Protein AF-A0A5P0ZYM4-F1 (afdb_monomer_lite)

InterPro domains:
  IPR002146 ATP synthase, F0 complex, subunit b/b', bacterial/chloroplast [MF_01398] (3-132)
  IPR002146 ATP synthase, F0 complex, subunit b/b', bacterial/chloroplast [PF00430] (3-130)
  IPR005864 ATP synthase, F0 complex, subunit b, bacterial [TIGR01144] (5-150)
  IPR050059 ATP synthase B chain [PTHR33445] (3-150)

pLDDT: mean 89.86, std 11.1, range [42.28, 97.94]

Organism: NCBI:txid2584183

Sequence (156 aa):
MLFILVSFIILALLVKHFAWGPVTKMMDARSEKITGDLDYADQERSRAEKLAKEREDALKNSRAEAVGIVNKAKESGETQKKSIVSDAHSEAEEVRQRAKSDAAKAKEDAMAGAQKDIANLSLEIASKVISKELNADDQKSLIDSYIKELTVNESK

Foldseek 3Di:
DVVVVVVVVVVVVCCVVPVVVVVVVVVVVVVVVVVVVVVVVVVVVVVVVVVVVVVVVVVVVVVVVVVVVVVVVVVVVVVVVVVVVVVVVVVVVVVVVVVVVVVVVVVVVVVVVVVVVVVVVVVVVVVVVCVVPDDPVVVVVVVVVVVVVVVVVVVD

Secondary structure (DSSP, 8-state):
-HHHHHHHHHHHHHHHHHTHHHHHHHHHHHHHHHHHHHHHHHHHHHHHHHHHHHHHHHHHHHHHHHHHHHHHHHHHHHHHHHHHHHHHHHHHHHHHHHHHHHHHHHHHHHHHHHHHHHHHHHHHHHHHHHHHH--HHHHHHHHHHHHHHHHHHHT-

Structure (mmCIF, N/CA/C/O backbone):
data_AF-A0A5P0ZYM4-F1
#
_entry.id   AF-A0A5P0ZYM4-F1
#
loop_
_atom_site.group_PDB
_atom_site.id
_atom_site.type_symbol
_atom_site.label_atom_id
_atom_site.label_alt_id
_atom_site.label_comp_id
_atom_site.label_asym_id
_atom_site.label_entity_id
_atom_site.label_seq_id
_atom_site.pdbx_PDB_ins_code
_atom_site.Cartn_x
_atom_site.Cartn_y
_atom_site.Cartn_z
_atom_site.occupancy
_atom_site.B_iso_or_equiv
_atom_site.auth_seq_id
_atom_site.auth_comp_id
_atom_site.auth_asym_id
_atom_site.auth_atom_id
_atom_site.pdbx_PDB_model_num
ATOM 1 N N . MET A 1 1 ? 47.935 5.217 -90.209 1.00 73.38 1 MET A N 1
ATOM 2 C CA . MET A 1 1 ? 47.503 4.064 -89.386 1.00 73.38 1 MET A CA 1
ATOM 3 C C . MET A 1 1 ? 48.403 3.834 -88.171 1.00 73.38 1 MET A C 1
ATOM 5 O O . MET A 1 1 ? 47.887 3.865 -87.066 1.00 73.38 1 MET A O 1
ATOM 9 N N . LEU A 1 2 ? 49.728 3.688 -88.329 1.00 83.44 2 LEU A N 1
ATOM 10 C CA . LEU A 1 2 ? 50.645 3.368 -87.215 1.00 83.44 2 LEU A CA 1
ATOM 11 C C . LEU A 1 2 ? 50.732 4.465 -86.127 1.00 83.44 2 LEU A C 1
ATOM 13 O O . LEU A 1 2 ? 50.685 4.154 -84.944 1.00 83.44 2 LEU A O 1
ATOM 17 N N . PHE A 1 3 ? 50.742 5.748 -86.511 1.00 88.19 3 PHE A N 1
ATOM 18 C CA . PHE A 1 3 ? 50.705 6.881 -85.568 1.00 88.19 3 PHE A CA 1
ATOM 19 C C . PHE A 1 3 ? 49.436 6.899 -84.698 1.00 88.19 3 PHE A C 1
ATOM 21 O O . PHE A 1 3 ? 49.519 7.039 -83.485 1.00 88.19 3 PHE A O 1
ATOM 28 N N . ILE A 1 4 ? 48.269 6.664 -85.308 1.00 89.69 4 ILE A N 1
ATOM 29 C CA . ILE A 1 4 ? 46.975 6.601 -84.607 1.00 89.69 4 ILE A CA 1
ATOM 30 C C . ILE A 1 4 ? 46.985 5.473 -83.567 1.00 89.69 4 ILE A C 1
ATOM 32 O O . ILE A 1 4 ? 46.485 5.649 -82.462 1.00 89.69 4 ILE A O 1
ATOM 36 N N . LEU A 1 5 ? 47.596 4.336 -83.906 1.00 90.88 5 LEU A N 1
ATOM 37 C CA . LEU A 1 5 ? 47.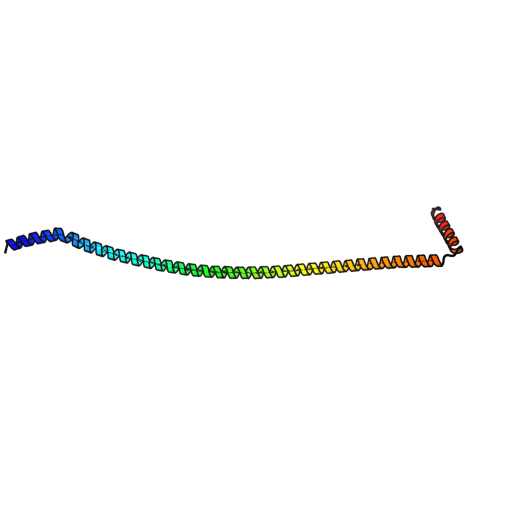693 3.169 -83.031 1.00 90.88 5 LEU A CA 1
ATOM 38 C C . LEU A 1 5 ? 48.587 3.455 -81.812 1.00 90.88 5 LEU A C 1
ATOM 40 O O . LEU A 1 5 ? 48.211 3.140 -80.686 1.00 90.88 5 LEU A O 1
ATOM 44 N N . VAL A 1 6 ? 49.718 4.140 -82.010 1.00 91.88 6 VAL A N 1
ATOM 45 C CA . VAL A 1 6 ? 50.600 4.582 -80.915 1.00 91.88 6 VAL A CA 1
ATOM 46 C C . VAL A 1 6 ? 49.910 5.625 -80.028 1.00 91.88 6 VAL A C 1
ATOM 48 O O . VAL A 1 6 ? 49.923 5.487 -78.806 1.00 91.88 6 VAL A O 1
ATOM 51 N N . SER A 1 7 ? 49.248 6.628 -80.612 1.00 89.06 7 SER A N 1
ATOM 52 C CA . SER A 1 7 ? 48.486 7.628 -79.851 1.00 89.06 7 SER A CA 1
ATOM 53 C C . SER A 1 7 ? 47.337 7.002 -79.056 1.00 89.06 7 SER A C 1
ATOM 55 O O . SER A 1 7 ? 47.109 7.384 -77.910 1.00 89.06 7 SER A O 1
ATOM 57 N N . PHE A 1 8 ? 46.648 6.006 -79.621 1.00 91.12 8 PHE A N 1
ATOM 58 C CA . PHE A 1 8 ? 45.597 5.260 -78.932 1.00 91.12 8 PHE A CA 1
ATOM 59 C C . PHE A 1 8 ? 46.144 4.459 -77.745 1.00 91.12 8 PHE A C 1
ATOM 61 O O . PHE A 1 8 ? 45.552 4.487 -76.670 1.00 91.12 8 PHE A O 1
ATOM 68 N N . ILE A 1 9 ? 47.298 3.800 -77.899 1.00 92.81 9 ILE A N 1
ATOM 69 C CA . ILE A 1 9 ? 47.951 3.066 -76.804 1.00 92.81 9 ILE A CA 1
ATOM 70 C C . ILE A 1 9 ? 48.366 4.019 -75.677 1.00 92.81 9 ILE A C 1
ATOM 72 O O . ILE A 1 9 ? 48.104 3.732 -74.510 1.00 92.81 9 ILE A O 1
ATOM 76 N N . ILE A 1 10 ? 48.969 5.165 -76.003 1.00 91.88 10 ILE A N 1
ATOM 77 C CA . ILE A 1 10 ? 49.369 6.167 -75.002 1.00 91.88 10 ILE A CA 1
ATOM 78 C C . ILE A 1 10 ? 48.140 6.698 -74.251 1.00 91.88 10 ILE A C 1
ATOM 80 O O . ILE A 1 10 ? 48.153 6.766 -73.022 1.00 91.88 10 ILE A O 1
ATOM 84 N N . LEU A 1 11 ? 47.055 7.012 -74.966 1.00 89.62 11 LEU A N 1
ATOM 85 C CA . LEU A 1 11 ? 45.801 7.448 -74.354 1.00 89.62 11 LEU A CA 1
ATOM 86 C C . LEU A 1 11 ? 45.197 6.358 -73.456 1.00 89.62 11 LEU A C 1
ATOM 88 O O . LEU A 1 11 ? 44.797 6.645 -72.331 1.00 89.62 11 LEU A O 1
ATOM 92 N N . ALA A 1 12 ? 45.171 5.104 -73.912 1.00 89.56 12 ALA A N 1
ATOM 93 C CA . ALA A 1 12 ? 44.655 3.979 -73.136 1.00 89.56 12 ALA A CA 1
ATOM 94 C C . ALA A 1 12 ? 45.453 3.757 -71.840 1.00 89.56 12 ALA A C 1
ATOM 96 O O . ALA A 1 12 ? 44.864 3.482 -70.795 1.00 89.56 12 ALA A O 1
ATOM 97 N N . LEU A 1 13 ? 46.780 3.926 -71.880 1.00 90.25 13 LEU A N 1
ATOM 98 C CA . LEU A 1 13 ? 47.634 3.852 -70.692 1.00 90.25 13 LEU A CA 1
ATOM 99 C C . LEU A 1 13 ? 47.381 5.016 -69.725 1.00 90.25 13 LEU A C 1
ATOM 101 O O . LEU A 1 13 ? 47.286 4.782 -68.520 1.00 90.25 13 LEU A O 1
ATOM 105 N N . LEU A 1 14 ? 47.203 6.242 -70.231 1.00 89.19 14 LEU A N 1
ATOM 106 C CA . LEU A 1 14 ? 46.851 7.399 -69.400 1.00 89.19 14 LEU A CA 1
ATOM 107 C C . LEU A 1 14 ? 45.479 7.233 -68.737 1.00 89.19 14 LEU A C 1
ATOM 109 O O . LEU A 1 14 ? 45.351 7.480 -67.541 1.00 89.19 14 LEU A O 1
ATOM 113 N N . VAL A 1 15 ? 44.471 6.752 -69.468 1.00 87.25 15 VAL A N 1
ATOM 114 C CA . VAL A 1 15 ? 43.133 6.477 -68.916 1.00 87.25 15 VAL A CA 1
ATOM 115 C C . VAL A 1 15 ? 43.191 5.353 -67.882 1.00 87.25 15 VAL A C 1
ATOM 117 O O . VAL A 1 15 ? 42.624 5.485 -66.798 1.00 87.25 15 VAL A O 1
ATOM 120 N N . LYS A 1 16 ? 43.921 4.269 -68.164 1.00 86.94 16 LYS A N 1
ATOM 121 C CA . LYS A 1 16 ? 44.103 3.169 -67.209 1.00 86.94 16 LYS A CA 1
ATOM 122 C C . LYS A 1 16 ? 44.789 3.630 -65.923 1.00 86.94 16 LYS A C 1
ATOM 124 O O . LYS A 1 16 ? 44.403 3.187 -64.847 1.00 86.94 16 LYS A O 1
ATOM 129 N N . HIS A 1 17 ? 45.790 4.502 -66.012 1.00 85.06 17 HIS A N 1
ATOM 130 C CA . HIS A 1 17 ? 46.498 4.982 -64.829 1.00 85.06 17 HIS A CA 1
ATOM 131 C C . HIS A 1 17 ? 45.699 6.041 -64.052 1.00 85.06 17 HIS A C 1
ATOM 133 O O . HIS A 1 17 ? 45.648 5.984 -62.826 1.00 85.06 17 HIS A O 1
ATOM 139 N N . PHE A 1 18 ? 45.046 6.980 -64.746 1.00 87.12 18 PHE A N 1
ATOM 140 C CA . PHE A 1 18 ? 44.419 8.145 -64.115 1.00 87.12 18 PHE A CA 1
ATOM 141 C C . PHE A 1 18 ? 42.939 7.945 -63.757 1.00 87.12 18 PHE A C 1
ATOM 143 O O . PHE A 1 18 ? 42.498 8.415 -62.712 1.00 87.12 18 PHE A O 1
ATOM 150 N N . ALA A 1 19 ? 42.160 7.241 -64.586 1.00 86.62 19 ALA A N 1
ATOM 151 C CA . ALA A 1 19 ? 40.711 7.110 -64.400 1.00 86.62 19 ALA A CA 1
ATOM 152 C C . ALA A 1 19 ? 40.298 5.835 -63.645 1.00 86.62 19 ALA A C 1
ATOM 154 O O . ALA A 1 19 ? 39.291 5.844 -62.942 1.00 86.62 19 ALA A O 1
ATOM 155 N N . TRP A 1 20 ? 41.070 4.747 -63.740 1.00 86.69 20 TRP A N 1
ATOM 156 C CA . TRP A 1 20 ? 40.669 3.458 -63.157 1.00 86.69 20 TRP A CA 1
ATOM 157 C C . TRP A 1 20 ? 40.621 3.492 -61.624 1.00 86.69 20 TRP A C 1
ATOM 159 O O . TRP A 1 20 ? 39.650 3.037 -61.032 1.00 86.69 20 TRP A O 1
ATOM 169 N N . GLY A 1 21 ? 41.624 4.101 -60.983 1.00 87.44 21 GLY A N 1
ATOM 170 C CA . GLY A 1 21 ? 41.694 4.241 -59.525 1.00 87.44 21 GLY A CA 1
ATOM 171 C C . GLY A 1 21 ? 40.530 5.022 -58.891 1.00 87.44 21 GLY A C 1
ATOM 172 O O . GLY A 1 21 ? 39.917 4.508 -57.956 1.00 87.44 21 GLY A O 1
ATOM 173 N N . PRO A 1 22 ? 40.200 6.252 -59.336 1.00 88.81 22 PRO A N 1
ATOM 174 C CA . PRO A 1 22 ? 39.090 7.010 -58.756 1.00 88.81 22 PRO A CA 1
ATOM 175 C C . PRO A 1 22 ? 37.718 6.378 -59.030 1.00 88.81 22 PRO A C 1
ATOM 177 O O . PRO A 1 22 ? 36.851 6.436 -58.160 1.00 88.81 22 PRO A O 1
ATOM 180 N N . VAL A 1 23 ? 37.520 5.739 -60.190 1.00 89.31 23 VAL A N 1
ATOM 181 C CA . VAL A 1 23 ? 36.244 5.084 -60.527 1.00 89.31 23 VAL A CA 1
ATOM 182 C C . VAL A 1 23 ? 36.001 3.851 -59.655 1.00 89.31 23 VAL A C 1
ATOM 184 O O . VAL A 1 23 ? 34.914 3.723 -59.092 1.00 89.31 23 VAL A O 1
ATOM 187 N N . THR A 1 24 ? 36.999 2.977 -59.477 1.00 89.12 24 THR A N 1
ATOM 188 C CA . THR A 1 24 ? 36.843 1.806 -58.597 1.00 89.12 24 THR A CA 1
ATOM 189 C C . THR A 1 24 ? 36.670 2.229 -57.144 1.00 89.12 24 THR A C 1
ATOM 191 O O . THR A 1 24 ? 35.751 1.754 -56.492 1.00 89.12 24 THR A O 1
ATOM 194 N N . LYS A 1 25 ? 37.442 3.216 -56.663 1.00 92.06 25 LYS A N 1
ATOM 195 C CA . LYS A 1 25 ? 37.275 3.760 -55.304 1.00 92.06 25 LYS A CA 1
ATOM 196 C C . LYS A 1 25 ? 35.875 4.319 -55.051 1.00 92.06 25 LYS A C 1
ATOM 198 O O . LYS A 1 25 ? 35.347 4.138 -53.962 1.00 92.06 25 LYS A O 1
ATOM 203 N N . MET A 1 26 ? 35.266 4.996 -56.028 1.00 92.25 26 MET A N 1
ATOM 204 C CA . MET A 1 26 ? 33.894 5.496 -55.893 1.00 92.25 26 MET A CA 1
ATOM 205 C C . MET A 1 26 ? 32.877 4.348 -55.822 1.00 92.25 26 MET A C 1
ATOM 207 O O . MET A 1 26 ? 31.926 4.426 -55.043 1.00 92.25 26 MET A O 1
ATOM 211 N N . MET A 1 27 ? 33.066 3.287 -56.614 1.00 91.81 27 MET A N 1
ATOM 212 C CA . MET A 1 27 ? 32.214 2.094 -56.553 1.00 91.81 27 MET A CA 1
ATOM 213 C C . MET A 1 27 ? 32.362 1.354 -55.223 1.00 91.81 27 MET A C 1
ATOM 215 O O . MET A 1 27 ? 31.346 1.033 -54.608 1.00 91.81 27 MET A O 1
ATOM 219 N N . ASP A 1 28 ? 33.594 1.155 -54.754 1.00 93.69 28 ASP A N 1
ATOM 220 C CA . ASP A 1 28 ? 33.888 0.492 -53.482 1.00 93.69 28 ASP A CA 1
ATOM 221 C C . ASP A 1 28 ? 33.316 1.296 -52.309 1.00 93.69 28 ASP A C 1
ATOM 223 O O . ASP A 1 28 ? 32.576 0.746 -51.499 1.00 93.69 28 ASP A O 1
ATOM 227 N N . ALA A 1 29 ? 33.533 2.617 -52.277 1.00 94.56 29 ALA A N 1
ATOM 228 C CA . ALA A 1 29 ? 32.972 3.497 -51.249 1.00 94.56 29 ALA A CA 1
ATOM 229 C C . ALA A 1 29 ? 31.436 3.482 -51.241 1.00 94.56 29 ALA A C 1
ATOM 231 O O . ALA A 1 29 ? 30.808 3.540 -50.184 1.00 94.56 29 ALA A O 1
ATOM 232 N N . ARG A 1 30 ? 30.802 3.391 -52.419 1.00 94.25 30 ARG A N 1
ATOM 233 C CA . ARG A 1 30 ? 29.344 3.257 -52.511 1.00 94.25 30 ARG A CA 1
ATOM 234 C C . ARG A 1 30 ? 28.876 1.899 -51.997 1.00 94.25 30 ARG A C 1
ATOM 236 O O . ARG A 1 30 ? 27.867 1.853 -51.299 1.00 94.25 30 ARG A O 1
ATOM 243 N N . SER A 1 31 ? 29.581 0.822 -52.336 1.00 93.88 31 SER A N 1
ATOM 244 C CA . SER A 1 31 ? 29.267 -0.523 -51.850 1.00 93.88 31 SER A CA 1
ATOM 245 C C . SER A 1 31 ? 29.406 -0.603 -50.332 1.00 93.88 31 SER A C 1
ATOM 247 O O . SER A 1 31 ? 28.483 -1.052 -49.665 1.00 93.88 31 SER A O 1
ATOM 249 N N . GLU A 1 32 ? 30.513 -0.107 -49.783 1.00 95.75 32 GLU A N 1
ATOM 250 C CA . GLU A 1 32 ? 30.780 -0.079 -48.344 1.00 95.75 32 GLU A CA 1
ATOM 251 C C . GLU A 1 32 ? 29.738 0.756 -47.597 1.00 95.75 32 GLU A C 1
ATOM 253 O O . GLU A 1 32 ? 29.211 0.312 -46.580 1.00 95.75 32 GLU A O 1
ATOM 258 N N . LYS A 1 33 ? 29.355 1.920 -48.140 1.00 95.50 33 LYS A N 1
ATOM 259 C CA . LYS A 1 33 ? 28.286 2.738 -47.560 1.00 95.50 33 LYS A CA 1
ATOM 260 C C . LYS A 1 33 ? 26.948 1.999 -47.532 1.00 95.50 33 LYS A C 1
ATOM 262 O O . LYS A 1 33 ? 26.263 2.045 -46.521 1.00 95.50 33 LYS A O 1
ATOM 267 N N . ILE A 1 34 ? 26.564 1.335 -48.623 1.00 95.06 34 ILE A N 1
ATOM 268 C CA . ILE A 1 34 ? 25.287 0.606 -48.692 1.00 95.06 34 ILE A CA 1
ATOM 269 C C . ILE A 1 34 ? 25.282 -0.565 -47.709 1.00 95.06 34 ILE A C 1
ATOM 271 O O . ILE A 1 34 ? 24.308 -0.728 -46.981 1.00 95.06 34 ILE A O 1
ATOM 275 N N . THR A 1 35 ? 26.357 -1.353 -47.662 1.00 95.62 35 THR A N 1
ATOM 276 C CA . THR A 1 35 ? 26.475 -2.457 -46.702 1.00 95.62 35 THR A CA 1
ATOM 277 C C . THR A 1 35 ? 26.452 -1.935 -45.267 1.00 95.62 35 THR A C 1
ATOM 279 O O . THR A 1 35 ? 25.707 -2.460 -44.451 1.00 95.62 35 THR A O 1
ATOM 282 N N . GLY A 1 36 ? 27.180 -0.854 -44.971 1.00 96.31 36 GLY A N 1
ATOM 283 C CA . GLY A 1 36 ? 27.177 -0.233 -43.647 1.00 96.31 36 GLY A CA 1
ATOM 284 C C . GLY A 1 36 ? 25.807 0.321 -43.242 1.00 96.31 36 GLY A C 1
ATOM 285 O O . GLY A 1 36 ? 25.385 0.126 -42.105 1.00 96.31 36 GLY A O 1
ATOM 286 N N . ASP A 1 37 ? 25.087 0.964 -44.166 1.00 95.56 37 ASP A N 1
ATOM 287 C CA . ASP A 1 37 ? 23.730 1.467 -43.924 1.00 95.56 37 ASP A CA 1
ATOM 288 C C . ASP A 1 37 ? 22.741 0.306 -43.671 1.00 95.56 37 ASP A C 1
ATOM 290 O O . ASP A 1 37 ? 21.873 0.420 -42.804 1.00 95.56 37 ASP A O 1
ATOM 294 N N . LEU A 1 38 ? 22.878 -0.816 -44.394 1.00 96.06 38 LEU A N 1
ATOM 295 C CA . LEU A 1 38 ? 22.062 -2.024 -44.203 1.00 96.06 38 LEU A CA 1
ATOM 296 C C . LEU A 1 38 ? 22.356 -2.708 -42.864 1.00 96.06 38 LEU A C 1
ATOM 298 O O . LEU A 1 38 ? 21.425 -2.966 -42.105 1.00 96.06 38 LEU A O 1
ATOM 302 N N . ASP A 1 39 ? 23.631 -2.925 -42.538 1.00 96.75 39 ASP A N 1
ATOM 303 C CA . ASP A 1 39 ? 24.043 -3.522 -41.264 1.00 96.75 39 ASP A CA 1
ATOM 304 C C . ASP A 1 39 ? 23.585 -2.663 -40.080 1.00 96.75 39 ASP A C 1
ATOM 306 O O . ASP A 1 39 ? 23.127 -3.186 -39.062 1.00 96.75 39 ASP A O 1
ATOM 310 N N . TYR A 1 40 ? 23.673 -1.335 -40.212 1.00 96.50 40 TYR A N 1
ATOM 311 C CA . TYR A 1 40 ? 23.161 -0.400 -39.215 1.00 96.50 40 TYR A CA 1
ATOM 312 C C . TYR A 1 40 ? 21.641 -0.515 -39.062 1.00 96.50 40 TYR A C 1
ATOM 314 O O . TYR A 1 40 ? 21.148 -0.622 -37.937 1.00 96.50 40 TYR A O 1
ATOM 322 N N . ALA A 1 41 ? 20.896 -0.541 -40.171 1.00 96.12 41 ALA A N 1
ATOM 323 C CA . ALA A 1 41 ? 19.443 -0.679 -40.147 1.00 96.12 41 ALA A CA 1
ATOM 324 C C . ALA A 1 41 ? 18.994 -2.001 -39.503 1.00 96.12 41 ALA A C 1
ATOM 326 O O . ALA A 1 41 ? 18.075 -1.997 -38.681 1.00 96.12 41 ALA A O 1
ATOM 327 N N . ASP A 1 42 ? 19.665 -3.112 -39.814 1.00 96.56 42 ASP A N 1
ATOM 328 C CA . ASP A 1 42 ? 19.380 -4.418 -39.216 1.00 96.56 42 ASP A CA 1
ATOM 329 C C . ASP A 1 42 ? 19.709 -4.438 -37.717 1.00 96.56 42 ASP A C 1
ATOM 331 O O . ASP A 1 42 ? 18.928 -4.959 -36.910 1.00 96.56 42 ASP A O 1
ATOM 335 N N . GLN A 1 43 ? 20.817 -3.812 -37.305 1.00 97.25 43 GLN A N 1
ATOM 336 C CA . GLN A 1 43 ? 21.159 -3.684 -35.888 1.00 97.25 43 GLN A CA 1
ATOM 337 C C . GLN A 1 43 ? 20.132 -2.850 -35.123 1.00 97.25 43 GLN A C 1
ATOM 339 O O . GLN A 1 43 ? 19.706 -3.253 -34.039 1.00 97.25 43 GLN A O 1
ATOM 344 N N . GLU A 1 44 ? 19.721 -1.707 -35.667 1.00 97.31 44 GLU A N 1
ATOM 345 C CA . GLU A 1 44 ? 18.722 -0.847 -35.031 1.00 97.31 44 GLU A CA 1
ATOM 346 C C . GLU A 1 44 ? 17.351 -1.515 -34.981 1.00 97.31 44 GLU A C 1
ATOM 348 O O . GLU A 1 44 ? 16.663 -1.431 -33.962 1.00 97.31 44 GLU A O 1
ATOM 353 N N . ARG A 1 45 ? 16.976 -2.269 -36.018 1.00 97.00 45 ARG A N 1
ATOM 354 C CA . ARG A 1 45 ? 15.754 -3.074 -35.999 1.00 97.00 45 ARG A CA 1
ATOM 355 C C . ARG A 1 45 ? 15.795 -4.131 -34.898 1.00 97.00 45 ARG A C 1
ATOM 357 O O . ARG A 1 45 ? 14.858 -4.220 -34.110 1.00 97.00 45 ARG A O 1
ATOM 364 N N . SER A 1 46 ? 16.890 -4.883 -34.796 1.00 97.44 46 SER A N 1
ATOM 365 C CA . SER A 1 46 ? 17.070 -5.895 -33.749 1.00 97.44 46 SER A CA 1
ATOM 366 C C . SER A 1 46 ? 17.046 -5.279 -32.343 1.00 97.44 46 SER A C 1
ATOM 368 O O . SER A 1 46 ? 16.390 -5.795 -31.434 1.00 97.44 46 SER A O 1
ATOM 370 N N . ARG A 1 47 ? 17.692 -4.119 -32.157 1.00 96.81 47 ARG A N 1
ATOM 371 C CA . ARG A 1 47 ? 17.642 -3.354 -30.900 1.00 96.81 47 ARG A CA 1
ATOM 372 C C . ARG A 1 47 ? 16.229 -2.882 -30.576 1.00 96.81 47 ARG A C 1
ATOM 374 O O . ARG A 1 47 ? 15.812 -3.007 -29.427 1.00 96.81 47 ARG A O 1
ATOM 381 N N . ALA A 1 48 ? 15.491 -2.374 -31.561 1.00 96.75 48 ALA A N 1
ATOM 382 C CA . ALA A 1 48 ? 14.115 -1.927 -31.385 1.00 96.75 48 ALA A CA 1
ATOM 383 C C . ALA A 1 48 ? 13.187 -3.089 -31.002 1.00 96.75 48 ALA A C 1
ATOM 385 O O . ALA A 1 48 ? 12.402 -2.952 -30.065 1.00 96.75 48 ALA A O 1
ATOM 386 N N . GLU A 1 49 ? 13.312 -4.244 -31.660 1.00 97.19 49 GLU A N 1
ATOM 387 C CA . GLU A 1 49 ? 12.551 -5.457 -31.336 1.00 97.19 49 GLU A CA 1
ATOM 388 C C . GLU A 1 49 ? 12.876 -5.961 -29.920 1.00 97.19 49 GLU A C 1
ATOM 390 O O . GLU A 1 49 ? 11.969 -6.267 -29.140 1.00 97.19 49 GLU A O 1
ATOM 395 N N . LYS A 1 50 ? 14.160 -5.972 -29.540 1.00 97.56 50 LYS A N 1
ATOM 396 C CA . LYS A 1 50 ? 14.588 -6.335 -28.184 1.00 97.56 50 LYS A CA 1
ATOM 397 C C . LYS A 1 50 ? 14.025 -5.375 -27.135 1.00 97.56 50 LYS A C 1
ATOM 399 O O . LYS A 1 50 ? 13.466 -5.826 -26.139 1.00 97.56 50 LYS A O 1
ATOM 404 N N . LEU A 1 51 ? 14.127 -4.068 -27.371 1.00 97.44 51 LEU A N 1
ATOM 405 C CA . LEU A 1 51 ? 13.615 -3.053 -26.455 1.00 97.44 51 LEU A CA 1
ATOM 406 C C . LEU A 1 51 ? 12.089 -3.133 -26.336 1.00 97.44 51 LEU A C 1
ATOM 408 O O . LEU A 1 51 ? 11.559 -3.009 -25.236 1.00 97.44 51 LEU A O 1
ATOM 412 N N . ALA A 1 52 ? 11.375 -3.374 -27.438 1.00 97.12 52 ALA A N 1
ATOM 413 C CA . ALA A 1 52 ? 9.928 -3.566 -27.418 1.00 97.12 52 ALA A CA 1
ATOM 414 C C . ALA A 1 52 ? 9.538 -4.759 -26.534 1.00 97.12 52 ALA A C 1
ATOM 416 O O . ALA A 1 52 ? 8.650 -4.630 -25.691 1.00 97.12 52 ALA A O 1
ATOM 417 N N . LYS A 1 53 ? 10.260 -5.879 -26.656 1.00 97.31 53 LYS A N 1
ATOM 418 C CA . LYS A 1 53 ? 10.047 -7.061 -25.817 1.00 97.31 53 LYS A CA 1
ATOM 419 C C . LYS A 1 53 ? 10.344 -6.789 -24.341 1.00 97.31 53 LYS A C 1
ATOM 421 O O . LYS A 1 53 ? 9.523 -7.102 -23.487 1.00 97.31 53 LYS A O 1
ATOM 426 N N . GLU A 1 54 ? 11.467 -6.140 -24.034 1.00 97.38 54 GLU A N 1
ATOM 427 C CA . GLU A 1 54 ? 11.813 -5.751 -22.658 1.00 97.38 54 GLU A CA 1
ATOM 428 C C . GLU A 1 54 ? 10.760 -4.818 -22.043 1.00 97.38 54 GLU A C 1
ATOM 430 O O . GLU A 1 54 ? 10.427 -4.940 -20.864 1.00 97.38 54 GLU A O 1
ATOM 435 N N . ARG A 1 55 ? 10.197 -3.898 -22.836 1.00 96.88 55 ARG A N 1
ATOM 436 C CA . ARG A 1 55 ? 9.107 -3.013 -22.402 1.00 96.88 55 ARG A CA 1
ATOM 437 C C . ARG A 1 55 ? 7.817 -3.776 -22.134 1.00 96.88 55 ARG A C 1
ATOM 439 O O . ARG A 1 55 ? 7.149 -3.478 -21.145 1.00 96.88 55 ARG A O 1
ATOM 446 N N . GLU A 1 56 ? 7.462 -4.728 -22.990 1.00 97.06 56 GLU A N 1
ATOM 447 C CA . GLU A 1 56 ? 6.285 -5.574 -22.798 1.00 97.06 56 GLU A CA 1
ATOM 448 C C . GLU A 1 56 ? 6.415 -6.428 -21.530 1.00 97.06 56 GLU A C 1
ATOM 450 O O . GLU A 1 56 ? 5.503 -6.439 -20.697 1.00 97.06 56 GLU A O 1
ATOM 455 N N . ASP A 1 57 ? 7.573 -7.060 -21.332 1.00 97.19 57 ASP A N 1
ATOM 456 C CA . ASP A 1 57 ? 7.873 -7.854 -20.141 1.00 97.19 57 ASP A CA 1
ATOM 457 C C . ASP A 1 57 ? 7.851 -6.987 -18.874 1.00 97.19 57 ASP A C 1
ATOM 459 O O . ASP A 1 57 ? 7.219 -7.352 -17.879 1.00 97.19 57 ASP A O 1
ATOM 463 N N . ALA A 1 58 ? 8.458 -5.796 -18.915 1.00 96.69 58 ALA A N 1
ATOM 464 C CA . ALA A 1 58 ? 8.410 -4.844 -17.808 1.00 96.69 58 ALA A CA 1
ATOM 465 C C . ALA A 1 58 ? 6.969 -4.426 -17.480 1.00 96.69 58 ALA A C 1
ATOM 467 O O . ALA A 1 58 ? 6.576 -4.439 -16.316 1.00 96.69 58 ALA A O 1
ATOM 468 N N . LEU A 1 59 ? 6.150 -4.120 -18.492 1.00 97.00 59 LEU A N 1
ATOM 469 C CA . LEU A 1 59 ? 4.749 -3.746 -18.295 1.00 97.00 59 LEU A CA 1
ATOM 470 C C . LEU A 1 59 ? 3.937 -4.894 -17.684 1.00 97.00 59 LEU A C 1
ATOM 472 O O . LEU A 1 59 ? 3.106 -4.669 -16.800 1.00 97.00 59 LEU A O 1
ATOM 476 N N . LYS A 1 60 ? 4.171 -6.129 -18.137 1.00 97.12 60 LYS A N 1
ATOM 477 C CA . LYS A 1 60 ? 3.528 -7.326 -17.591 1.00 97.12 60 LYS A CA 1
ATOM 478 C C . LYS A 1 60 ? 3.916 -7.550 -16.130 1.00 97.12 60 LYS A C 1
ATOM 480 O O . LYS A 1 60 ? 3.030 -7.790 -15.309 1.00 97.12 60 LYS A O 1
ATOM 485 N N . ASN A 1 61 ? 5.198 -7.406 -15.799 1.00 97.00 61 ASN A N 1
ATOM 486 C CA . ASN A 1 61 ? 5.694 -7.524 -14.430 1.00 97.00 61 ASN A CA 1
ATOM 487 C C . ASN A 1 61 ? 5.104 -6.436 -13.528 1.00 97.00 61 ASN A C 1
ATOM 489 O O . ASN A 1 61 ? 4.542 -6.760 -12.487 1.00 97.00 61 ASN A O 1
ATOM 493 N N . SER A 1 62 ? 5.099 -5.170 -13.960 1.00 96.94 62 SER A N 1
ATOM 494 C CA . SER A 1 62 ? 4.483 -4.078 -13.195 1.00 96.94 62 SER A CA 1
ATOM 495 C C . SER A 1 62 ? 2.986 -4.295 -12.958 1.00 96.94 62 SER A C 1
ATOM 497 O O . SER A 1 62 ? 2.480 -3.997 -11.878 1.00 96.94 62 SER A O 1
ATOM 499 N N . ARG A 1 63 ? 2.254 -4.848 -13.936 1.00 96.44 63 ARG A N 1
ATOM 500 C CA . ARG A 1 63 ? 0.840 -5.219 -13.750 1.00 96.44 63 ARG A CA 1
ATOM 501 C C . ARG A 1 63 ? 0.677 -6.348 -12.733 1.00 96.44 63 ARG A C 1
ATOM 503 O O . ARG A 1 63 ? -0.218 -6.269 -11.895 1.00 96.44 63 ARG A O 1
ATOM 510 N N . ALA A 1 64 ? 1.524 -7.375 -12.790 1.00 97.12 64 ALA A N 1
ATOM 511 C CA . ALA A 1 64 ? 1.498 -8.477 -11.832 1.00 97.12 64 ALA A CA 1
ATOM 512 C C . ALA A 1 64 ? 1.817 -7.995 -10.406 1.00 97.12 64 ALA A C 1
ATOM 514 O O . ALA A 1 64 ? 1.107 -8.350 -9.466 1.00 97.12 64 ALA A O 1
ATOM 515 N N . GLU A 1 65 ? 2.820 -7.130 -10.252 1.00 97.19 65 GLU A N 1
ATOM 516 C CA . GLU A 1 65 ? 3.163 -6.496 -8.977 1.00 97.19 65 GLU A CA 1
ATOM 517 C C . GLU A 1 65 ? 2.016 -5.637 -8.444 1.00 97.19 65 GLU A C 1
ATOM 519 O O . GLU A 1 65 ? 1.645 -5.777 -7.281 1.00 97.19 65 GLU A O 1
ATOM 524 N N . ALA A 1 66 ? 1.393 -4.807 -9.286 1.00 96.56 66 ALA A N 1
ATOM 525 C CA . ALA A 1 66 ? 0.251 -3.987 -8.888 1.00 96.56 66 ALA A CA 1
ATOM 526 C C . ALA A 1 66 ? -0.920 -4.844 -8.378 1.00 96.56 66 ALA A C 1
ATOM 528 O O . ALA A 1 66 ? -1.491 -4.552 -7.327 1.00 96.56 66 ALA A O 1
ATOM 529 N N . VAL A 1 67 ? -1.245 -5.938 -9.076 1.00 97.12 67 VAL A N 1
ATOM 530 C CA . VAL A 1 67 ? -2.264 -6.899 -8.622 1.00 97.12 67 VAL A CA 1
ATOM 531 C C . VAL A 1 67 ? -1.854 -7.546 -7.296 1.00 97.12 67 VAL A C 1
ATOM 533 O O . VAL A 1 67 ? -2.680 -7.661 -6.390 1.00 97.12 67 VAL A O 1
ATOM 536 N N . GLY A 1 68 ? -0.580 -7.915 -7.142 1.00 97.69 68 GLY A N 1
ATOM 537 C CA . GLY A 1 68 ? -0.036 -8.448 -5.893 1.00 97.69 68 GLY A CA 1
ATOM 538 C C . GLY A 1 68 ? -0.172 -7.473 -4.720 1.00 97.69 68 GLY A C 1
ATOM 539 O O . GLY A 1 68 ? -0.617 -7.868 -3.643 1.00 97.69 68 GLY A O 1
ATOM 540 N N . ILE A 1 69 ? 0.135 -6.192 -4.938 1.00 97.69 69 ILE A N 1
ATOM 541 C CA . ILE A 1 69 ? -0.004 -5.127 -3.936 1.00 97.69 69 ILE A CA 1
ATOM 542 C C . ILE A 1 69 ? -1.466 -4.975 -3.515 1.00 97.69 69 ILE A C 1
ATOM 544 O O . ILE A 1 69 ? -1.753 -4.958 -2.319 1.00 97.69 69 ILE A O 1
ATOM 548 N N . VAL A 1 70 ? -2.397 -4.911 -4.471 1.00 97.62 70 VAL A N 1
ATOM 549 C CA . VAL A 1 70 ? -3.832 -4.770 -4.176 1.00 97.62 70 VAL A CA 1
ATOM 550 C C . VAL A 1 70 ? -4.359 -5.979 -3.402 1.00 97.62 70 VAL A C 1
ATOM 552 O O . VAL A 1 70 ? -5.072 -5.810 -2.413 1.00 97.62 70 VAL A O 1
ATOM 555 N N . ASN A 1 71 ? -3.976 -7.194 -3.799 1.00 97.50 71 ASN A N 1
ATOM 556 C CA . ASN A 1 71 ? -4.381 -8.412 -3.099 1.00 97.50 71 ASN A CA 1
ATOM 557 C C . ASN A 1 71 ? -3.842 -8.449 -1.666 1.00 97.50 71 ASN A C 1
ATOM 559 O O . ASN A 1 71 ? -4.605 -8.704 -0.736 1.00 97.50 71 ASN A O 1
ATOM 563 N N . LYS A 1 72 ? -2.561 -8.114 -1.471 1.00 97.44 72 LYS A N 1
ATOM 564 C CA . LYS A 1 72 ? -1.940 -8.049 -0.143 1.00 97.44 72 LYS A CA 1
ATOM 565 C C . LYS A 1 72 ? -2.578 -6.970 0.735 1.00 97.44 72 LYS A C 1
ATOM 567 O O . LYS A 1 72 ? -2.814 -7.202 1.917 1.00 97.44 72 LYS A O 1
ATOM 572 N N . ALA A 1 73 ? -2.896 -5.807 0.166 1.00 96.69 73 ALA A N 1
ATOM 573 C CA . ALA A 1 73 ? -3.601 -4.745 0.877 1.00 96.69 73 ALA A CA 1
ATOM 574 C C . ALA A 1 73 ? -5.003 -5.197 1.313 1.00 96.69 73 ALA A C 1
ATOM 576 O O . ALA A 1 73 ? -5.401 -4.949 2.450 1.00 96.69 73 ALA A O 1
ATOM 577 N N . LYS A 1 74 ? -5.728 -5.914 0.446 1.00 97.31 74 LYS A N 1
ATOM 578 C CA . LYS A 1 74 ? -7.047 -6.471 0.768 1.00 97.31 74 LYS A CA 1
ATOM 579 C C . LYS A 1 74 ? -6.970 -7.525 1.872 1.00 97.31 74 LYS A C 1
ATOM 581 O O . LYS A 1 74 ? -7.748 -7.463 2.817 1.00 97.31 74 LYS A O 1
ATOM 586 N N . GLU A 1 75 ? -6.026 -8.457 1.785 1.00 97.62 75 GLU A N 1
ATOM 587 C CA . GLU A 1 75 ? -5.814 -9.491 2.805 1.00 97.62 75 GLU A CA 1
ATOM 588 C C . GLU A 1 75 ? -5.428 -8.888 4.163 1.00 97.62 75 GLU A C 1
ATOM 590 O O . GLU A 1 75 ? -5.994 -9.251 5.198 1.00 97.62 75 GLU A O 1
ATOM 595 N N . SER A 1 76 ? -4.516 -7.910 4.163 1.00 97.12 76 SER A N 1
ATOM 596 C CA . SER A 1 76 ? -4.144 -7.178 5.376 1.00 97.12 76 SER A CA 1
ATOM 597 C C . SER A 1 76 ? -5.334 -6.412 5.951 1.00 97.12 76 SER A C 1
ATOM 599 O O . SER A 1 76 ? -5.519 -6.398 7.165 1.00 97.12 76 SER A O 1
ATOM 601 N N . GLY A 1 77 ? -6.156 -5.801 5.093 1.00 97.50 77 GLY A N 1
ATOM 602 C CA . GLY A 1 77 ? -7.358 -5.079 5.500 1.00 97.50 77 GLY A CA 1
ATOM 603 C C . GLY A 1 77 ? -8.401 -5.994 6.142 1.00 97.50 77 GLY A C 1
ATOM 604 O O . GLY A 1 77 ? -8.923 -5.671 7.205 1.00 97.50 77 GLY A O 1
ATOM 605 N N . GLU A 1 78 ? -8.664 -7.166 5.559 1.00 97.31 78 GLU A N 1
ATOM 606 C CA . GLU A 1 78 ? -9.580 -8.155 6.146 1.00 97.31 78 GLU A CA 1
ATOM 607 C C . GLU A 1 78 ? -9.047 -8.715 7.471 1.00 97.31 78 GLU A C 1
ATOM 609 O O . GLU A 1 78 ? -9.801 -8.852 8.436 1.00 97.31 78 GLU A O 1
ATOM 614 N N . THR A 1 79 ? -7.740 -8.976 7.560 1.00 97.50 79 THR A N 1
ATOM 615 C CA . THR A 1 79 ? -7.101 -9.419 8.810 1.00 97.50 79 THR A CA 1
ATOM 616 C C . THR A 1 79 ? -7.234 -8.359 9.902 1.00 97.50 79 THR A C 1
ATOM 618 O O . THR A 1 79 ? -7.642 -8.667 11.022 1.00 97.50 79 THR A O 1
ATOM 621 N N . GLN A 1 80 ? -6.959 -7.096 9.572 1.00 97.69 80 GLN A N 1
ATOM 622 C CA . GLN A 1 80 ? -7.067 -5.985 10.512 1.00 97.69 80 GLN A CA 1
ATOM 623 C C . GLN A 1 80 ? -8.515 -5.755 10.950 1.00 97.69 80 GLN A C 1
ATOM 625 O O . GLN A 1 80 ? -8.776 -5.609 12.141 1.00 97.69 80 GLN A O 1
ATOM 630 N N . LYS A 1 81 ? -9.471 -5.806 10.018 1.00 97.25 81 LYS A N 1
ATOM 631 C CA . LYS A 1 81 ? -10.905 -5.745 10.323 1.00 97.25 81 LYS A CA 1
ATOM 632 C C . LYS A 1 81 ? -11.313 -6.852 11.291 1.00 97.25 81 LYS A C 1
ATOM 634 O O . LYS A 1 81 ? -12.017 -6.581 12.259 1.00 97.25 81 LYS A O 1
ATOM 639 N N . LYS A 1 82 ? -10.866 -8.089 11.053 1.00 97.25 82 LYS A N 1
ATOM 640 C CA . LYS A 1 82 ? -11.158 -9.220 11.939 1.00 97.25 82 LYS A CA 1
ATOM 641 C C . LYS A 1 82 ? -10.564 -9.011 13.334 1.00 97.25 82 LYS A C 1
ATOM 643 O O . LYS A 1 82 ? -11.261 -9.287 14.305 1.00 97.25 82 LYS A O 1
ATOM 648 N N . SER A 1 83 ? -9.333 -8.498 13.429 1.00 97.31 83 SER A N 1
ATOM 649 C CA . SER A 1 83 ? -8.711 -8.148 14.715 1.00 97.31 83 SER A CA 1
ATOM 650 C C . SER A 1 83 ? -9.536 -7.098 15.447 1.00 97.31 83 SER A C 1
ATOM 652 O O . SER A 1 83 ? -9.994 -7.363 16.545 1.00 97.31 83 SER A O 1
ATOM 654 N N . ILE A 1 84 ? -9.842 -5.970 14.796 1.00 97.56 84 ILE A N 1
ATOM 655 C CA . ILE A 1 84 ? -10.616 -4.872 15.394 1.00 97.56 84 ILE A CA 1
ATOM 656 C C . ILE A 1 84 ? -11.970 -5.364 15.916 1.00 97.56 84 ILE A C 1
ATOM 658 O O . ILE A 1 84 ? -12.369 -5.018 17.022 1.00 97.56 84 ILE A O 1
ATOM 662 N N . VAL A 1 85 ? -12.683 -6.182 15.136 1.00 97.94 85 VAL A N 1
ATOM 663 C CA . VAL A 1 85 ? -13.978 -6.738 15.556 1.00 97.94 85 VAL A CA 1
ATOM 664 C C . VAL A 1 85 ? -13.813 -7.696 16.739 1.00 97.94 85 VAL A C 1
ATOM 666 O O . VAL A 1 85 ? -14.621 -7.662 17.664 1.00 97.94 85 VAL A O 1
ATOM 669 N N . SER A 1 86 ? -12.775 -8.535 16.732 1.00 97.69 86 SER A N 1
ATOM 670 C CA . SER A 1 86 ? -12.470 -9.442 17.843 1.00 97.69 86 SER A CA 1
ATOM 671 C C . SER A 1 86 ? -12.138 -8.675 19.124 1.00 97.69 86 SER A C 1
ATOM 673 O O . SER A 1 86 ? -12.688 -8.980 20.182 1.00 97.69 86 SER A O 1
ATOM 675 N N . ASP A 1 87 ? -11.289 -7.656 19.019 1.00 97.56 87 ASP A N 1
ATOM 676 C CA . ASP A 1 87 ? -10.855 -6.821 20.137 1.00 97.56 87 ASP A CA 1
ATOM 677 C C . ASP A 1 87 ? -12.045 -6.045 20.716 1.00 97.56 87 ASP A C 1
ATOM 679 O O . ASP A 1 87 ? -12.274 -6.077 21.923 1.00 97.56 87 ASP A O 1
ATOM 683 N N . ALA A 1 88 ? -12.888 -5.463 19.856 1.00 97.19 88 ALA A N 1
ATOM 684 C CA . ALA A 1 88 ? -14.113 -4.782 20.270 1.00 97.19 88 ALA A CA 1
ATOM 685 C C . ALA A 1 88 ? -15.104 -5.724 20.976 1.00 97.19 88 ALA A C 1
ATOM 687 O O . ALA A 1 88 ? -15.740 -5.334 21.955 1.00 97.19 88 ALA A O 1
ATOM 688 N N . HIS A 1 89 ? -15.244 -6.973 20.516 1.00 97.56 89 HIS A N 1
ATOM 689 C CA . HIS A 1 89 ? -16.071 -7.966 21.205 1.00 97.56 89 HIS A CA 1
ATOM 690 C C . HIS A 1 89 ? -15.508 -8.341 22.577 1.00 97.56 89 HIS A C 1
ATOM 692 O O . HIS A 1 89 ? -16.282 -8.458 23.530 1.00 97.56 89 HIS A O 1
ATOM 698 N N . SER A 1 90 ? -14.187 -8.504 22.683 1.00 97.81 90 SER A N 1
ATOM 699 C CA . SER A 1 90 ? -13.511 -8.780 23.952 1.00 97.81 90 SER A CA 1
ATOM 700 C C . SER A 1 90 ? -13.713 -7.630 24.938 1.00 97.81 90 SER A C 1
ATOM 702 O O . SER A 1 90 ? -14.165 -7.847 26.060 1.00 97.81 90 SER A O 1
ATOM 704 N N . GLU A 1 91 ? -13.479 -6.394 24.499 1.00 97.38 91 GLU A N 1
ATOM 705 C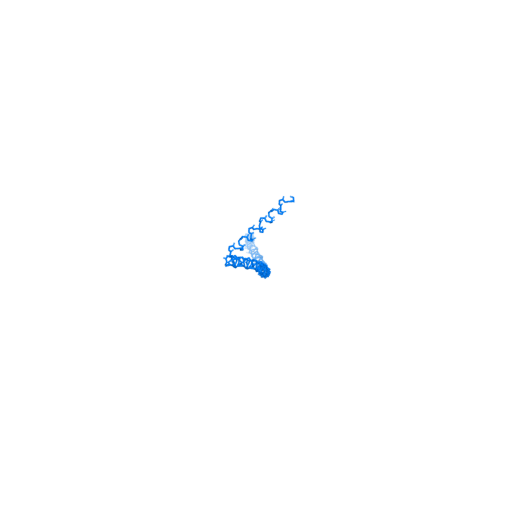 CA . GLU A 1 91 ? -13.671 -5.197 25.318 1.00 97.38 91 GLU A CA 1
ATOM 706 C C . GLU A 1 91 ? -15.137 -5.041 25.752 1.00 97.38 91 GLU A C 1
ATOM 708 O O . GLU A 1 91 ? -15.423 -4.772 26.920 1.00 97.38 91 GLU A O 1
ATOM 713 N N . ALA A 1 92 ? -16.094 -5.299 24.855 1.00 97.25 92 ALA A N 1
ATOM 714 C CA . ALA A 1 92 ? -17.517 -5.268 25.186 1.00 97.25 92 ALA A CA 1
ATOM 715 C C . ALA A 1 92 ? -17.925 -6.346 26.210 1.00 97.25 92 ALA A C 1
ATOM 717 O O . ALA A 1 92 ? -18.843 -6.128 27.010 1.00 97.25 92 ALA A O 1
ATOM 718 N N . GLU A 1 93 ? -17.292 -7.522 26.197 1.00 97.44 93 GLU A N 1
ATOM 719 C CA . GLU A 1 93 ? -17.494 -8.541 27.233 1.00 97.44 93 GLU A CA 1
ATOM 720 C C . GLU A 1 93 ? -16.893 -8.094 28.570 1.00 97.44 93 GLU A C 1
ATOM 722 O O . GLU A 1 93 ? -17.587 -8.147 29.586 1.00 97.44 93 GLU A O 1
ATOM 727 N N . GLU A 1 94 ? -15.673 -7.550 28.577 1.00 97.75 94 GLU A N 1
ATOM 728 C CA . GLU A 1 94 ? -15.054 -7.013 29.795 1.00 97.75 94 GLU A CA 1
ATOM 729 C C . GLU A 1 94 ? -15.877 -5.880 30.417 1.00 97.75 94 GLU A C 1
ATOM 731 O O . GLU A 1 94 ? -16.056 -5.823 31.636 1.00 97.75 94 GLU A O 1
ATOM 736 N N . VAL A 1 95 ? -16.395 -4.961 29.599 1.00 97.69 95 VAL A N 1
ATOM 737 C CA . VAL A 1 95 ? -17.272 -3.877 30.060 1.00 97.69 95 VAL A CA 1
ATOM 738 C C . VAL A 1 95 ? -18.551 -4.449 30.668 1.00 97.69 95 VAL A C 1
ATOM 740 O O . VAL A 1 95 ? -18.949 -4.023 31.752 1.00 97.69 95 VAL A O 1
ATOM 743 N N . ARG A 1 96 ? -19.175 -5.457 30.042 1.00 97.38 96 ARG A N 1
ATOM 744 C CA . ARG A 1 96 ? -20.347 -6.136 30.623 1.00 97.38 96 ARG A CA 1
ATOM 745 C C . ARG A 1 96 ? -20.024 -6.825 31.937 1.00 97.38 96 ARG A C 1
ATOM 747 O O . ARG A 1 96 ? -20.841 -6.776 32.855 1.00 97.38 96 ARG A O 1
ATOM 754 N N . GLN A 1 97 ? -18.879 -7.491 32.032 1.00 97.44 97 GLN A N 1
ATOM 755 C CA . GLN A 1 97 ? -18.481 -8.186 33.247 1.00 97.44 97 GLN A CA 1
ATOM 756 C C . GLN A 1 97 ? -18.229 -7.197 34.389 1.00 97.44 97 GLN A C 1
ATOM 758 O O . GLN A 1 97 ? -18.732 -7.411 35.494 1.00 97.44 97 GLN A O 1
ATOM 763 N N . ARG A 1 98 ? -17.545 -6.081 34.107 1.00 97.12 98 ARG A N 1
ATOM 764 C CA . ARG A 1 98 ? -17.379 -4.967 35.051 1.00 97.12 98 ARG A CA 1
ATOM 765 C C . ARG A 1 98 ? -18.727 -4.397 35.483 1.00 97.12 98 ARG A C 1
ATOM 767 O O . ARG A 1 98 ? -19.010 -4.384 36.673 1.00 97.12 98 ARG A O 1
ATOM 774 N N . ALA A 1 99 ? -19.611 -4.075 34.539 1.00 96.75 99 ALA A N 1
ATOM 775 C CA . ALA A 1 99 ? -20.941 -3.551 34.844 1.00 96.75 99 ALA A CA 1
ATOM 776 C C . ALA A 1 99 ? -21.780 -4.510 35.711 1.00 96.75 99 ALA A C 1
ATOM 778 O O . ALA A 1 99 ? -22.476 -4.068 36.622 1.00 96.75 99 ALA A O 1
ATOM 779 N N . LYS A 1 100 ? -21.701 -5.828 35.474 1.00 97.12 100 LYS A N 1
ATOM 780 C CA . LYS A 1 100 ? -22.360 -6.837 36.324 1.00 97.12 100 LYS A CA 1
ATOM 781 C C . LYS A 1 100 ? -21.781 -6.864 37.739 1.00 97.12 100 LYS A C 1
ATOM 783 O O . LYS A 1 100 ? -22.544 -6.946 38.696 1.00 97.12 100 LYS A O 1
ATOM 788 N N . SER A 1 101 ? -20.456 -6.802 37.866 1.00 97.19 101 SER A N 1
ATOM 789 C CA . SER A 1 101 ? -19.773 -6.731 39.162 1.00 97.19 101 SER A CA 1
ATOM 790 C C . SER A 1 101 ? -20.163 -5.461 39.924 1.00 97.19 101 SER A C 1
ATOM 792 O O . SER A 1 101 ? -20.510 -5.530 41.100 1.00 97.19 101 SER A O 1
ATOM 794 N N . ASP A 1 102 ? -20.164 -4.313 39.252 1.00 96.69 102 ASP A N 1
ATOM 795 C CA . ASP A 1 102 ? -20.509 -3.027 39.859 1.00 96.69 102 ASP A CA 1
ATOM 796 C C . ASP A 1 102 ? -21.985 -2.981 40.267 1.00 96.69 102 ASP A C 1
ATOM 798 O O . ASP A 1 102 ? -22.306 -2.529 41.362 1.00 96.69 102 ASP A O 1
ATOM 802 N N . ALA A 1 103 ? -22.885 -3.539 39.450 1.00 96.69 103 ALA A N 1
ATOM 803 C CA . ALA A 1 103 ? -24.295 -3.678 39.803 1.00 96.69 103 ALA A CA 1
ATOM 804 C C . ALA A 1 103 ? -24.510 -4.600 41.017 1.00 96.69 103 ALA A C 1
ATOM 806 O O . ALA A 1 103 ? -25.371 -4.325 41.854 1.00 96.69 103 ALA A O 1
ATOM 807 N N . ALA A 1 104 ? -23.736 -5.685 41.133 1.00 96.62 104 ALA A N 1
ATOM 808 C CA . ALA A 1 104 ? -23.798 -6.574 42.290 1.00 96.62 104 ALA A CA 1
ATOM 809 C C . ALA A 1 104 ? -23.347 -5.859 43.573 1.00 96.62 104 ALA A C 1
ATOM 811 O O . ALA A 1 104 ? -24.057 -5.924 44.575 1.00 96.62 104 ALA A O 1
ATOM 812 N N . LYS A 1 105 ? -22.235 -5.115 43.514 1.00 97.19 105 LYS A N 1
ATOM 813 C CA . LYS A 1 105 ? -21.752 -4.292 44.634 1.00 97.19 105 LYS A CA 1
ATOM 814 C C . LYS A 1 105 ? -22.754 -3.209 45.021 1.00 97.19 105 LYS A C 1
ATOM 816 O O . LYS A 1 105 ? -23.129 -3.118 46.180 1.00 97.19 105 LYS A O 1
ATOM 821 N N . ALA A 1 106 ? -23.281 -2.465 44.049 1.00 95.88 106 ALA A N 1
ATOM 822 C CA . ALA A 1 106 ? -24.281 -1.431 44.305 1.00 95.88 106 ALA A CA 1
ATOM 823 C C . ALA A 1 106 ? -25.550 -1.995 44.969 1.00 95.88 106 ALA A C 1
ATOM 825 O O . ALA A 1 106 ? -26.153 -1.342 45.818 1.00 95.88 106 ALA A O 1
ATOM 826 N N . LYS A 1 107 ? -25.957 -3.220 44.608 1.00 96.62 107 LYS A N 1
ATOM 827 C CA . LYS A 1 107 ? -27.073 -3.911 45.265 1.00 96.62 107 LYS A CA 1
ATOM 828 C C . LYS A 1 107 ? -26.744 -4.269 46.715 1.00 96.62 107 LYS A C 1
ATOM 830 O O . LYS A 1 107 ? -27.605 -4.110 47.577 1.00 96.62 107 LYS A O 1
ATOM 835 N N . GLU A 1 108 ? -25.542 -4.771 46.977 1.00 96.00 108 GLU A N 1
ATOM 836 C CA . GLU A 1 108 ? -25.078 -5.083 48.332 1.00 96.00 108 GLU A CA 1
ATOM 837 C C . GLU A 1 108 ? -25.036 -3.821 49.203 1.00 96.00 108 GLU A C 1
ATOM 839 O O . GLU A 1 108 ? -25.651 -3.799 50.271 1.00 96.00 108 GLU A O 1
ATOM 844 N N . ASP A 1 109 ? -24.444 -2.742 48.691 1.00 95.81 109 ASP A N 1
ATOM 845 C CA . ASP A 1 109 ? -24.374 -1.442 49.361 1.00 95.81 109 ASP A CA 1
ATOM 846 C C . ASP A 1 109 ? -25.773 -0.875 49.650 1.00 95.81 109 ASP A C 1
ATOM 848 O O . ASP A 1 109 ? -26.039 -0.388 50.750 1.00 95.81 109 ASP A O 1
ATOM 852 N N . ALA A 1 110 ? -26.706 -0.988 48.697 1.00 94.94 110 ALA A N 1
ATOM 853 C CA . ALA A 1 110 ? -28.088 -0.550 48.882 1.00 94.94 110 ALA A CA 1
ATOM 854 C C . ALA A 1 110 ? -28.823 -1.365 49.960 1.00 94.94 110 ALA A C 1
ATOM 856 O O . ALA A 1 110 ? -29.575 -0.794 50.753 1.00 94.94 110 ALA A O 1
ATOM 857 N N . MET A 1 111 ? -28.607 -2.685 50.027 1.00 95.31 111 MET A N 1
ATOM 858 C CA . MET A 1 111 ? -29.193 -3.515 51.087 1.00 95.31 111 MET A CA 1
ATOM 859 C C . MET A 1 111 ? -28.593 -3.193 52.458 1.00 95.31 111 MET A C 1
ATOM 861 O O . MET A 1 111 ? -29.340 -3.099 53.430 1.00 95.31 111 MET A O 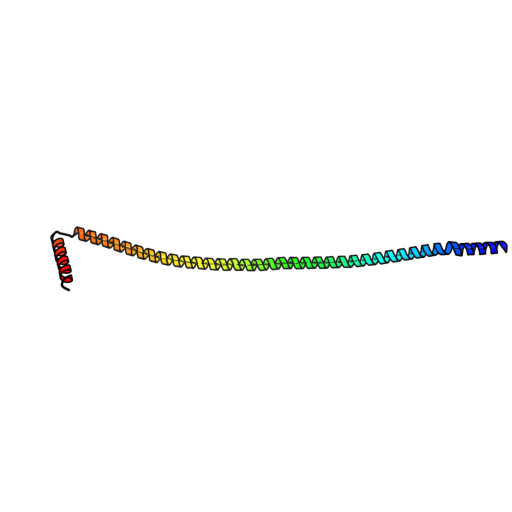1
ATOM 865 N N . ALA A 1 112 ? -27.278 -2.979 52.540 1.00 95.00 112 ALA A N 1
ATOM 866 C CA . ALA A 1 112 ? -26.614 -2.569 53.776 1.00 95.00 112 ALA A CA 1
ATOM 867 C C . ALA A 1 112 ? -27.106 -1.190 54.255 1.00 95.00 112 ALA A C 1
ATOM 869 O O . ALA A 1 112 ? -27.382 -1.003 55.443 1.00 95.00 112 ALA A O 1
ATOM 870 N N . GLY A 1 113 ? -27.289 -0.243 53.329 1.00 95.00 113 GLY A N 1
ATOM 871 C CA . GLY A 1 113 ? -27.895 1.062 53.602 1.00 95.00 113 GLY A CA 1
ATOM 872 C C . GLY A 1 113 ? -29.321 0.936 54.140 1.00 95.00 113 GLY A C 1
ATOM 873 O O . GLY A 1 113 ? -29.619 1.459 55.211 1.00 95.00 113 GLY A O 1
ATOM 874 N N . ALA A 1 114 ? -30.171 0.148 53.476 1.00 94.50 114 ALA A N 1
ATOM 875 C CA . ALA A 1 114 ? -31.544 -0.084 53.922 1.00 94.50 114 ALA A CA 1
ATOM 876 C C . ALA A 1 114 ? -31.612 -0.733 55.316 1.00 94.50 114 ALA A C 1
ATOM 878 O O . ALA A 1 114 ? -32.440 -0.349 56.140 1.00 94.50 114 ALA A O 1
ATOM 879 N N . GLN A 1 115 ? -30.728 -1.691 55.618 1.00 93.56 115 GLN A N 1
ATOM 880 C CA . GLN A 1 115 ? -30.640 -2.291 56.954 1.00 93.56 115 GLN A CA 1
ATOM 881 C C . GLN A 1 115 ? -30.269 -1.258 58.023 1.00 93.56 115 GLN A C 1
ATOM 883 O O . GLN A 1 115 ? -30.848 -1.263 59.111 1.00 93.56 115 GLN A O 1
ATOM 888 N N . LYS A 1 116 ? -29.335 -0.354 57.712 1.00 94.75 116 LYS A N 1
ATOM 889 C CA . LYS A 1 116 ? -28.942 0.736 58.609 1.00 94.75 116 LYS A CA 1
ATOM 890 C C . LYS A 1 116 ? -30.092 1.715 58.852 1.00 94.75 116 LYS A C 1
ATOM 892 O O . LYS A 1 116 ? -30.326 2.093 59.999 1.00 94.75 116 LYS A O 1
ATOM 897 N N . ASP A 1 117 ? -30.835 2.070 57.810 1.00 92.62 117 ASP A N 1
ATOM 898 C CA . ASP A 1 117 ? -31.996 2.957 57.922 1.00 92.62 117 ASP A CA 1
ATOM 899 C C . ASP A 1 117 ? -33.109 2.327 58.772 1.00 92.62 117 ASP A C 1
ATOM 901 O O . ASP A 1 117 ? -33.678 2.990 59.639 1.00 92.62 117 ASP A O 1
ATOM 905 N N . ILE A 1 118 ? -33.365 1.024 58.608 1.00 94.44 118 ILE A N 1
ATOM 906 C CA . ILE A 1 118 ? -34.326 0.280 59.439 1.00 94.44 118 ILE A CA 1
ATOM 907 C C . ILE A 1 118 ? -33.880 0.235 60.906 1.00 94.44 118 ILE A C 1
ATOM 909 O O . ILE A 1 118 ? -34.708 0.407 61.805 1.00 94.44 118 ILE A O 1
ATOM 913 N N . ALA A 1 119 ? -32.590 0.012 61.169 1.00 92.44 119 ALA A N 1
ATOM 914 C CA . ALA A 1 119 ? -32.052 0.003 62.528 1.00 92.44 119 ALA A CA 1
ATOM 915 C C . ALA A 1 119 ? -32.214 1.374 63.206 1.00 92.44 119 ALA A C 1
ATOM 917 O O . ALA A 1 119 ? -32.682 1.443 64.344 1.00 92.44 119 ALA A O 1
ATOM 918 N N . ASN A 1 120 ? -31.907 2.460 62.489 1.00 93.06 120 ASN A N 1
ATOM 919 C CA . ASN A 1 120 ? -32.095 3.827 62.977 1.00 93.06 120 ASN A CA 1
ATOM 920 C C . ASN A 1 120 ? -33.571 4.132 63.262 1.00 93.06 120 ASN A C 1
ATOM 922 O O . ASN A 1 120 ? -33.893 4.630 64.338 1.00 93.06 120 ASN A O 1
ATOM 926 N N . LEU A 1 121 ? -34.476 3.767 62.349 1.00 92.50 121 LEU A N 1
ATOM 927 C CA . LEU A 1 121 ? -35.913 3.967 62.543 1.00 92.50 121 LEU A CA 1
ATOM 928 C C . LEU A 1 121 ? -36.438 3.173 63.750 1.00 92.50 121 LEU A C 1
ATOM 930 O O . LEU A 1 121 ? -37.244 3.676 64.530 1.00 92.50 121 LEU A O 1
ATOM 934 N N . SER A 1 122 ? -35.952 1.945 63.943 1.00 92.69 122 SER A N 1
ATOM 935 C CA . SER A 1 122 ? -36.319 1.107 65.092 1.00 92.69 122 SER A CA 1
ATOM 936 C C . SER A 1 122 ? -35.847 1.720 66.416 1.00 92.69 122 SER A C 1
ATOM 938 O O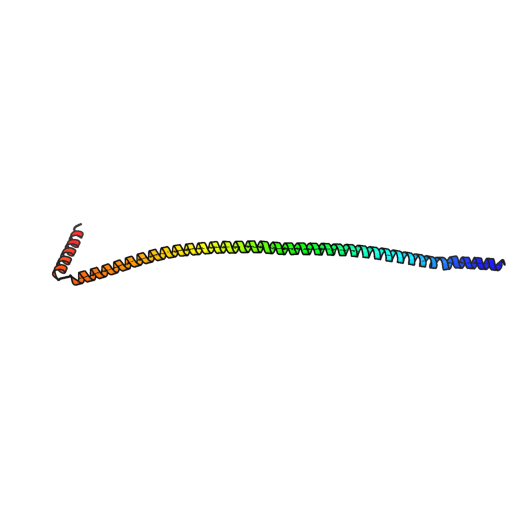 . SER A 1 122 ? -36.601 1.728 67.388 1.00 92.69 122 SER A O 1
ATOM 940 N N . LEU A 1 123 ? -34.632 2.281 66.444 1.00 90.06 123 LEU A N 1
ATOM 941 C CA . LEU A 1 123 ? -34.091 3.036 67.580 1.00 90.06 123 LEU A CA 1
ATOM 942 C C . LEU A 1 123 ? -34.916 4.294 67.882 1.00 90.06 123 LEU A C 1
ATOM 944 O O . LEU A 1 123 ? -35.223 4.553 69.045 1.00 90.06 123 LEU A O 1
ATOM 948 N N . GLU A 1 124 ? -35.320 5.051 66.859 1.00 90.12 124 GLU A N 1
ATOM 949 C CA . GLU A 1 124 ? -36.184 6.226 67.030 1.00 90.12 124 GLU A CA 1
ATOM 950 C C . GLU A 1 124 ? -37.556 5.854 67.600 1.00 90.12 124 GLU A C 1
ATOM 952 O O . GLU A 1 124 ? -38.033 6.503 68.534 1.00 90.12 124 GLU A O 1
ATOM 957 N N . ILE A 1 125 ? -38.181 4.791 67.083 1.00 88.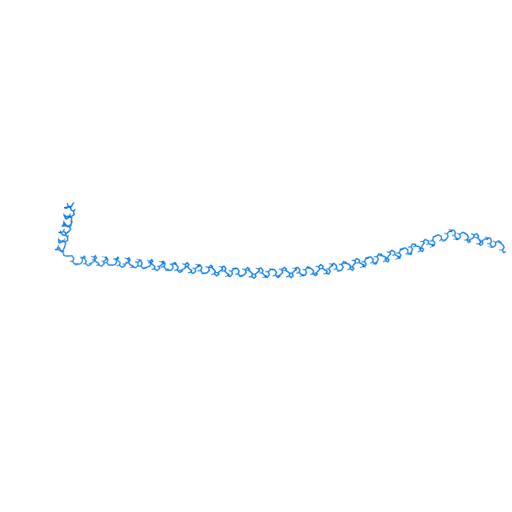81 125 ILE A N 1
ATOM 958 C CA . ILE A 1 125 ? -39.464 4.294 67.594 1.00 88.81 125 ILE A CA 1
ATOM 959 C C . ILE A 1 125 ? -39.310 3.842 69.047 1.00 88.81 125 ILE A C 1
ATOM 961 O O . ILE A 1 125 ? -40.097 4.266 69.892 1.00 88.81 125 ILE A O 1
ATOM 965 N N . ALA A 1 126 ? -38.291 3.036 69.356 1.00 86.56 126 ALA A N 1
ATOM 966 C CA . ALA A 1 126 ? -38.027 2.566 70.714 1.00 86.56 126 ALA A CA 1
ATOM 967 C C . ALA A 1 126 ? -37.809 3.738 71.683 1.00 86.56 126 ALA A C 1
ATOM 969 O O . ALA A 1 126 ? -38.446 3.793 72.732 1.00 86.56 126 ALA A O 1
ATOM 970 N N . SER A 1 127 ? -36.995 4.726 71.301 1.00 84.88 127 SER A N 1
ATOM 971 C CA . SER A 1 127 ? -36.762 5.945 72.086 1.00 84.88 127 SER A CA 1
ATOM 972 C C . SER A 1 127 ? -38.056 6.726 72.337 1.00 84.88 127 SER A C 1
ATOM 974 O O . SER A 1 127 ? -38.316 7.181 73.454 1.00 84.88 127 SER A O 1
ATOM 976 N N . LYS A 1 128 ? -38.924 6.831 71.325 1.00 85.44 128 LYS A N 1
ATOM 977 C CA . LYS A 1 128 ? -40.195 7.556 71.427 1.00 85.44 128 LYS A CA 1
ATOM 978 C C . LYS A 1 128 ? -41.240 6.815 72.262 1.00 85.44 128 LYS A C 1
ATOM 980 O O . LYS A 1 128 ? -42.000 7.468 72.971 1.00 85.44 128 LYS A O 1
ATOM 985 N N . VAL A 1 129 ? -41.267 5.483 72.204 1.00 84.44 129 VAL A N 1
ATOM 986 C CA . VAL A 1 129 ? -42.112 4.635 73.063 1.00 84.44 129 VAL A CA 1
ATOM 987 C C . VAL A 1 129 ? -41.648 4.721 74.515 1.00 84.44 129 VAL A C 1
ATOM 989 O O . VAL A 1 129 ? -42.463 5.033 75.377 1.00 84.44 129 VAL A O 1
ATOM 992 N N . ILE A 1 130 ? -40.346 4.549 74.777 1.00 80.25 130 ILE A N 1
ATOM 993 C CA . ILE A 1 130 ? -39.764 4.677 76.124 1.00 80.25 130 ILE A CA 1
ATOM 994 C C . ILE A 1 130 ? -40.061 6.064 76.699 1.00 80.25 130 ILE A C 1
ATOM 996 O O . ILE A 1 130 ? -40.516 6.171 77.830 1.00 80.25 130 ILE A O 1
ATOM 1000 N N . SER A 1 131 ? -39.894 7.127 75.907 1.00 75.81 131 SER A N 1
ATOM 1001 C CA . SER A 1 131 ? -40.189 8.502 76.339 1.00 75.81 131 SER A CA 1
ATOM 1002 C C . SER A 1 131 ? -41.666 8.744 76.673 1.00 75.81 131 SER A C 1
ATOM 1004 O O . SER A 1 131 ? -41.972 9.676 77.410 1.00 75.81 131 SER A O 1
ATOM 1006 N N . LYS A 1 132 ? -42.589 7.958 76.102 1.00 74.31 132 LYS A N 1
ATOM 1007 C CA . LYS A 1 132 ? -44.039 8.114 76.295 1.00 74.31 132 LYS A CA 1
ATOM 1008 C C . LYS A 1 132 ? -44.580 7.269 77.453 1.00 74.31 132 LYS A C 1
ATOM 1010 O O . LYS A 1 132 ? -45.545 7.685 78.082 1.00 74.31 132 LYS A O 1
ATOM 1015 N N . GLU A 1 133 ? -43.974 6.113 77.710 1.00 67.38 133 GLU A N 1
ATOM 1016 C CA . GLU A 1 133 ? -44.346 5.191 78.795 1.00 67.38 133 GLU A CA 1
ATOM 1017 C C . GLU A 1 133 ? -43.619 5.494 80.119 1.00 67.38 133 GLU A C 1
ATOM 1019 O O . GLU A 1 133 ? -44.026 4.983 81.153 1.00 67.38 133 GLU A O 1
ATOM 1024 N N . LEU A 1 134 ? -42.574 6.333 80.128 1.00 63.47 134 LEU A N 1
ATOM 1025 C CA . LEU A 1 134 ? -41.826 6.643 81.352 1.00 63.47 134 LEU A CA 1
ATOM 1026 C C . LEU A 1 134 ? -42.672 7.448 82.359 1.00 63.47 134 LEU A C 1
ATOM 1028 O O . LEU A 1 134 ? -42.892 8.650 82.188 1.00 63.47 134 LEU A O 1
ATOM 1032 N N . ASN A 1 135 ? -43.088 6.802 83.448 1.00 67.06 135 ASN A N 1
ATOM 1033 C CA . ASN A 1 135 ? -43.618 7.455 84.646 1.00 67.06 135 ASN A CA 1
ATOM 1034 C C . ASN A 1 135 ? -42.503 7.624 85.709 1.00 67.06 135 ASN A C 1
ATOM 1036 O O . ASN A 1 135 ? -41.445 6.997 85.630 1.00 67.0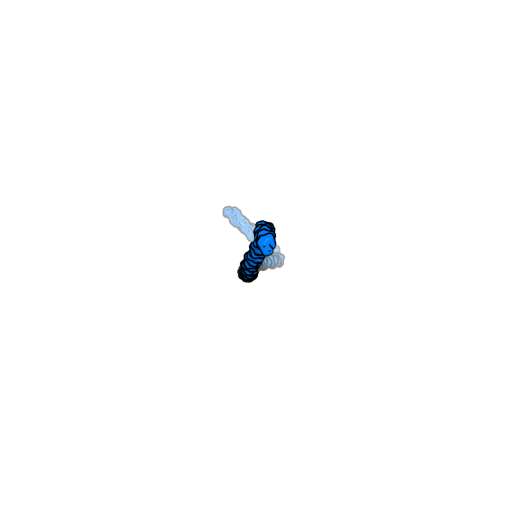6 135 ASN A O 1
ATOM 1040 N N . ALA A 1 136 ? -42.719 8.468 86.722 1.00 66.06 136 ALA A N 1
ATOM 1041 C CA . ALA A 1 136 ? -41.768 8.726 87.809 1.00 66.06 136 ALA A CA 1
ATOM 1042 C C . ALA A 1 136 ? -41.343 7.446 88.563 1.00 66.06 136 ALA A C 1
ATOM 1044 O O . ALA A 1 136 ? -40.210 7.362 89.040 1.00 66.06 136 ALA A O 1
ATOM 1045 N N . ASP A 1 137 ? -42.217 6.436 88.627 1.00 65.81 137 ASP A N 1
ATOM 1046 C CA . ASP A 1 137 ? -41.925 5.139 89.250 1.00 65.81 137 ASP A CA 1
ATOM 1047 C C . ASP A 1 137 ? -41.006 4.252 88.385 1.00 65.81 137 ASP A C 1
ATOM 1049 O O . ASP A 1 137 ? -40.083 3.627 88.915 1.00 65.81 137 ASP A O 1
ATOM 1053 N N . ASP A 1 138 ? -41.160 4.264 87.056 1.00 68.81 138 ASP A N 1
ATOM 1054 C CA . ASP A 1 138 ? -40.289 3.517 86.130 1.00 68.81 138 ASP A CA 1
ATOM 1055 C C . ASP A 1 138 ? -38.877 4.103 86.094 1.00 68.81 138 ASP A C 1
ATOM 1057 O O . ASP A 1 138 ? -37.884 3.374 86.045 1.00 68.81 138 ASP A O 1
ATOM 1061 N N . GLN A 1 139 ? -38.773 5.430 86.200 1.00 65.56 139 GLN A N 1
ATOM 1062 C CA . GLN A 1 139 ? -37.501 6.135 86.348 1.00 65.56 139 GLN A CA 1
ATOM 1063 C C . GLN A 1 139 ? -36.762 5.697 87.618 1.00 65.56 139 GLN A C 1
ATOM 1065 O O . GLN A 1 139 ? -35.551 5.482 87.588 1.00 65.56 139 GLN A O 1
ATOM 1070 N N . LYS A 1 140 ? -37.493 5.512 88.722 1.00 70.62 140 LYS A N 1
ATOM 1071 C CA . LYS A 1 140 ? -36.936 5.054 89.999 1.00 70.62 140 LYS A CA 1
ATOM 1072 C C . LYS A 1 140 ? -36.468 3.597 89.922 1.00 70.62 140 LYS A C 1
ATOM 1074 O O . LYS A 1 140 ? -35.365 3.295 90.367 1.00 70.62 140 LYS A O 1
ATOM 1079 N N . SER A 1 141 ? -37.254 2.725 89.282 1.00 72.75 141 SER A N 1
ATOM 1080 C CA . SER A 1 141 ? -36.883 1.326 89.025 1.00 72.75 141 SER A CA 1
ATOM 1081 C C . SER A 1 141 ? -35.656 1.202 88.112 1.00 72.75 141 SER A C 1
ATOM 1083 O O . SER A 1 141 ? -34.796 0.356 88.352 1.00 72.75 141 SER A O 1
ATOM 1085 N N . LEU A 1 142 ? -35.545 2.047 87.081 1.00 72.25 142 LEU A N 1
ATOM 1086 C CA . LEU A 1 142 ? -34.374 2.099 86.201 1.00 72.25 142 LEU A CA 1
ATOM 1087 C C . LEU A 1 142 ? -33.115 2.514 86.970 1.00 72.25 142 LEU A C 1
ATOM 1089 O O . LEU A 1 142 ? -32.088 1.850 86.844 1.00 72.25 142 LEU A O 1
ATOM 1093 N N . ILE A 1 143 ? -33.203 3.546 87.815 1.00 74.31 143 ILE A N 1
ATOM 1094 C CA . ILE A 1 143 ? -32.090 3.987 88.671 1.00 74.31 143 ILE A CA 1
ATOM 1095 C C . ILE A 1 143 ? -31.669 2.875 89.637 1.00 74.31 143 ILE A C 1
ATOM 1097 O O . ILE A 1 143 ? -30.480 2.572 89.718 1.00 74.31 143 ILE A O 1
ATOM 1101 N N . ASP A 1 144 ? -32.618 2.213 90.304 1.00 75.81 144 ASP A N 1
ATOM 1102 C CA . ASP A 1 144 ? -32.317 1.094 91.205 1.00 75.81 144 ASP A CA 1
ATOM 1103 C C . ASP A 1 144 ? -31.664 -0.078 90.459 1.00 75.81 144 ASP A C 1
ATOM 1105 O O . ASP A 1 144 ? -30.708 -0.673 90.958 1.00 75.81 144 ASP A O 1
ATOM 1109 N N . SER A 1 145 ? -32.120 -0.395 89.242 1.00 76.50 145 SER A N 1
ATOM 1110 C CA . SER A 1 145 ? -31.510 -1.447 88.420 1.00 76.50 145 SER A CA 1
ATOM 1111 C C . SER A 1 145 ? -30.098 -1.089 87.938 1.00 76.50 145 SER A C 1
ATOM 1113 O O . SER A 1 145 ? -29.220 -1.947 87.974 1.00 76.50 145 SER A O 1
ATOM 1115 N N . TYR A 1 146 ? -29.840 0.178 87.598 1.00 77.69 146 TYR A N 1
ATOM 1116 C CA . TYR A 1 146 ? -28.517 0.657 87.187 1.00 77.69 146 TYR A CA 1
ATOM 1117 C C . TYR A 1 146 ? -27.530 0.685 88.365 1.00 77.69 146 TYR A C 1
ATOM 1119 O O . TYR A 1 146 ? -26.383 0.261 88.236 1.00 77.69 146 TYR A O 1
ATOM 1127 N N . ILE A 1 147 ? -27.984 1.113 89.551 1.00 78.06 147 ILE A N 1
ATOM 1128 C CA . ILE A 1 147 ? -27.202 1.042 90.796 1.00 78.06 147 ILE A CA 1
ATOM 1129 C C . ILE A 1 147 ? -26.904 -0.420 91.151 1.00 78.06 147 ILE A C 1
ATOM 1131 O O . ILE A 1 147 ? -25.791 -0.746 91.567 1.00 78.06 147 ILE A O 1
ATOM 1135 N N . LYS A 1 148 ? -27.862 -1.329 90.946 1.00 78.56 148 LYS A N 1
ATOM 1136 C CA . LYS A 1 148 ? -27.673 -2.765 91.174 1.00 78.56 148 LYS A CA 1
ATOM 1137 C C . LYS A 1 148 ? -26.678 -3.387 90.190 1.00 78.56 148 LYS A C 1
ATOM 1139 O O . LYS A 1 148 ? -25.866 -4.206 90.597 1.00 78.56 148 LYS A O 1
ATOM 1144 N N . GLU A 1 149 ? -26.690 -2.989 88.921 1.00 75.81 149 GLU A N 1
ATOM 1145 C CA . GLU A 1 149 ? -25.744 -3.492 87.917 1.00 75.81 149 GLU A CA 1
ATOM 1146 C C . GLU A 1 149 ? -24.318 -2.958 88.147 1.00 75.81 149 GLU A C 1
ATOM 1148 O O . GLU A 1 149 ? -23.355 -3.719 88.060 1.00 75.81 149 GLU A O 1
ATOM 1153 N N . LEU A 1 150 ? -24.175 -1.692 88.560 1.00 73.25 150 LEU A N 1
ATOM 1154 C CA . LEU A 1 150 ? -22.889 -1.102 88.956 1.00 73.25 150 LEU A CA 1
ATOM 1155 C C . LEU A 1 150 ? -22.317 -1.738 90.233 1.00 73.25 150 LEU A C 1
ATOM 1157 O O . LEU A 1 150 ? -21.137 -2.075 90.275 1.00 73.25 150 LEU A O 1
ATOM 1161 N N . THR A 1 151 ? -23.145 -1.976 91.253 1.00 64.88 151 THR A N 1
ATOM 1162 C CA . THR A 1 151 ? -22.702 -2.628 92.503 1.00 64.88 151 THR A CA 1
ATOM 1163 C C . THR A 1 151 ? -22.365 -4.111 92.315 1.00 64.88 151 THR A C 1
ATOM 1165 O O . THR A 1 151 ? -21.466 -4.628 92.980 1.00 64.88 151 THR A O 1
ATOM 1168 N N . VAL A 1 152 ? -23.017 -4.800 91.371 1.00 62.97 152 VAL A N 1
ATOM 1169 C CA . VAL A 1 152 ? -22.649 -6.169 90.964 1.00 62.97 152 VAL A CA 1
ATOM 1170 C C . VAL A 1 152 ? -21.316 -6.200 90.206 1.00 62.97 152 VAL A C 1
ATOM 1172 O O . VAL A 1 152 ? -20.580 -7.178 90.336 1.00 62.97 152 VAL A O 1
ATOM 1175 N N . ASN A 1 153 ? -20.968 -5.143 89.466 1.00 56.75 153 ASN A N 1
ATOM 1176 C CA . ASN A 1 153 ? -19.698 -5.056 88.736 1.00 56.75 153 ASN A CA 1
ATOM 1177 C C . ASN A 1 153 ? -18.517 -4.566 89.600 1.00 56.75 153 ASN A C 1
ATOM 1179 O O . ASN A 1 153 ? -17.380 -4.888 89.281 1.00 56.75 153 ASN A O 1
ATOM 1183 N N . GLU A 1 154 ? -18.761 -3.852 90.707 1.00 53.91 154 GLU A N 1
ATOM 1184 C CA . GLU A 1 154 ? -17.722 -3.493 91.698 1.00 53.91 154 GLU A CA 1
ATOM 1185 C C . GLU A 1 154 ? -17.438 -4.593 92.742 1.00 53.91 154 GLU A C 1
ATOM 1187 O O . GLU A 1 154 ? -16.475 -4.496 93.499 1.00 53.91 154 GLU A O 1
ATOM 1192 N N . SER A 1 155 ? -18.246 -5.657 92.791 1.00 51.47 155 SER A N 1
ATOM 1193 C CA . SER A 1 155 ? -18.066 -6.783 93.728 1.00 51.47 155 SER A CA 1
ATOM 1194 C C . SER A 1 155 ? -17.258 -7.956 93.139 1.00 51.47 155 SER A C 1
ATOM 1196 O O . SER A 1 155 ? -17.310 -9.069 93.674 1.00 51.47 155 SER A O 1
ATOM 1198 N N . LYS A 1 156 ? -16.542 -7.733 92.030 1.00 42.28 156 LYS A N 1
ATOM 1199 C CA . LYS A 1 156 ? -15.627 -8.687 91.385 1.00 42.28 156 LYS A CA 1
ATOM 1200 C C . LYS A 1 156 ? -14.215 -8.134 91.282 1.00 42.28 156 LYS A C 1
ATOM 1202 O O . LYS A 1 156 ? -14.077 -6.934 90.976 1.00 42.28 156 LYS A O 1
#

Radius of gyration: 63.05 Å; chains: 1; bounding box: 95×18×183 Å